Protein AF-A0A0K9FDZ2-F1 (afdb_monomer_lite)

Secondary structure (DSSP, 8-state):
--------------B---S-HHHHHHHHHHHHHHHHTTSS-THHHHHHHTT--BHHHHHHHHHHHHHHT-

Structure (mmCIF, N/CA/C/O backbone):
data_AF-A0A0K9FDZ2-F1
#
_entry.id   AF-A0A0K9FDZ2-F1
#
loop_
_atom_site.group_PDB
_atom_site.id
_atom_site.type_symbol
_atom_site.label_atom_id
_atom_site.label_alt_id
_atom_site.label_comp_id
_atom_site.label_asym_id
_atom_site.label_entity_id
_atom_site.label_seq_id
_atom_site.pdbx_PDB_ins_code
_atom_site.Cartn_x
_atom_site.Cartn_y
_atom_site.Cartn_z
_atom_site.occupancy
_atom_site.B_iso_or_equiv
_atom_site.auth_seq_id
_atom_site.auth_comp_id
_atom_site.auth_asym_id
_atom_site.auth_atom_id
_atom_site.pdbx_PDB_model_num
ATOM 1 N N . MET A 1 1 ? 7.597 32.630 -30.903 1.00 42.47 1 MET A N 1
ATOM 2 C CA . MET A 1 1 ? 6.549 31.603 -31.040 1.00 42.47 1 MET A CA 1
ATOM 3 C C . MET A 1 1 ? 6.479 30.953 -29.679 1.00 42.47 1 MET A C 1
ATOM 5 O O . MET A 1 1 ? 7.488 30.430 -29.236 1.00 42.47 1 MET A O 1
ATOM 9 N N . GLU A 1 2 ? 5.393 31.179 -28.946 1.00 53.19 2 GLU 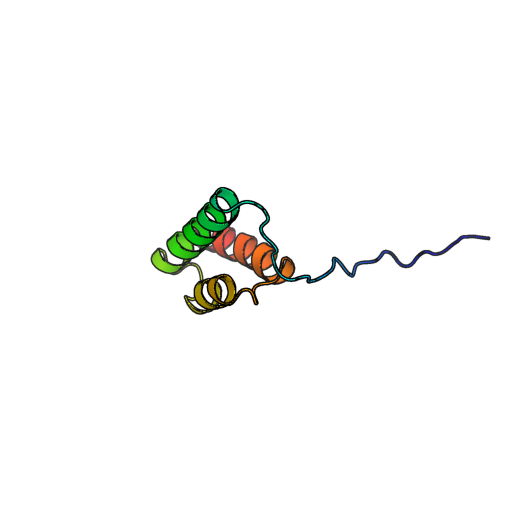A N 1
ATOM 10 C CA . GLU A 1 2 ? 5.179 30.547 -27.646 1.00 53.19 2 GLU A CA 1
ATOM 11 C C . GLU A 1 2 ? 4.902 29.066 -27.889 1.00 53.19 2 GLU A C 1
ATOM 13 O O . GLU A 1 2 ? 3.833 28.695 -28.376 1.00 53.19 2 GLU A O 1
ATOM 18 N N . ASP A 1 3 ? 5.886 28.224 -27.587 1.00 52.19 3 ASP A N 1
ATOM 19 C CA . ASP A 1 3 ? 5.706 26.784 -27.475 1.00 52.19 3 ASP A CA 1
ATOM 20 C C . ASP A 1 3 ? 4.805 26.506 -26.267 1.00 52.19 3 ASP A C 1
ATOM 22 O O . ASP A 1 3 ? 5.257 26.241 -25.152 1.00 52.19 3 ASP A O 1
ATOM 26 N N . ASN A 1 4 ? 3.495 26.607 -26.499 1.00 55.75 4 ASN A N 1
ATOM 27 C CA . ASN A 1 4 ? 2.438 26.114 -25.631 1.00 55.75 4 ASN A CA 1
ATOM 28 C C . ASN A 1 4 ? 2.555 24.584 -25.548 1.00 55.75 4 ASN A C 1
ATOM 30 O O . ASN A 1 4 ? 1.813 23.841 -26.191 1.00 55.75 4 ASN A O 1
ATOM 34 N N . LYS A 1 5 ? 3.547 24.108 -24.792 1.00 57.34 5 LYS A N 1
ATOM 35 C CA . LYS A 1 5 ? 3.626 22.729 -24.326 1.00 57.34 5 LYS A CA 1
ATOM 36 C C . LYS A 1 5 ? 2.378 22.525 -23.465 1.00 57.34 5 LYS A C 1
ATOM 38 O O . LYS A 1 5 ? 2.258 23.211 -22.448 1.00 57.34 5 LYS A O 1
ATOM 43 N N . PRO A 1 6 ? 1.458 21.614 -23.821 1.00 49.72 6 PRO A N 1
ATOM 44 C CA . PRO A 1 6 ? 0.421 21.220 -22.887 1.00 49.72 6 PRO A CA 1
ATOM 45 C C . PRO A 1 6 ? 1.143 20.781 -21.614 1.00 49.72 6 PRO A C 1
ATOM 47 O O . PRO A 1 6 ? 2.019 19.913 -21.672 1.00 49.72 6 PRO A O 1
ATOM 50 N N . LEU A 1 7 ? 0.848 21.437 -20.489 1.00 51.12 7 LEU A N 1
ATOM 51 C CA . LEU A 1 7 ? 1.180 20.919 -19.170 1.00 51.12 7 LEU A CA 1
ATOM 52 C C . LEU A 1 7 ? 0.672 19.480 -19.159 1.00 51.12 7 LEU A C 1
ATOM 54 O O . LEU A 1 7 ? -0.536 19.264 -19.148 1.00 51.12 7 LEU A O 1
ATOM 58 N N . GLN A 1 8 ? 1.586 18.515 -19.256 1.00 49.47 8 GLN A N 1
ATOM 59 C CA . GLN A 1 8 ? 1.276 17.099 -19.140 1.00 49.47 8 GLN A CA 1
ATOM 60 C C . GLN A 1 8 ? 0.797 16.876 -17.702 1.00 49.47 8 GLN A C 1
ATOM 62 O O . GLN A 1 8 ? 1.565 16.562 -16.799 1.00 49.47 8 GLN A O 1
ATOM 67 N N . THR A 1 9 ? -0.490 17.117 -17.471 1.00 50.22 9 THR A N 1
ATOM 68 C CA . THR A 1 9 ? -1.251 16.610 -16.327 1.00 50.22 9 THR A CA 1
ATOM 69 C C . THR A 1 9 ? -1.550 15.121 -16.481 1.00 50.22 9 THR A C 1
ATOM 71 O O . THR A 1 9 ? -2.176 14.530 -15.608 1.00 50.22 9 THR A O 1
ATOM 74 N N . GLU A 1 10 ? -1.031 14.488 -17.530 1.00 50.47 10 GLU A N 1
ATOM 75 C CA . GLU A 1 10 ? -0.756 13.060 -17.597 1.00 50.47 10 GLU A CA 1
ATOM 76 C C . GLU A 1 10 ? 0.450 12.764 -16.696 1.00 50.47 10 GLU A C 1
ATOM 78 O O . GLU A 1 10 ? 1.551 12.471 -17.156 1.00 50.47 10 GLU A O 1
ATOM 83 N N . LYS A 1 11 ? 0.274 12.892 -15.374 1.00 54.72 11 LYS A N 1
ATOM 84 C CA . LYS A 1 11 ? 1.124 12.134 -14.455 1.00 54.72 11 LYS A CA 1
ATOM 85 C C . LYS A 1 11 ? 0.818 10.689 -14.789 1.00 54.72 11 LYS A C 1
ATOM 87 O O . LYS A 1 11 ? -0.229 10.214 -14.373 1.00 54.72 11 LYS A O 1
ATOM 92 N N . ASP A 1 12 ? 1.669 10.097 -15.620 1.00 51.28 12 ASP A N 1
ATOM 93 C CA . ASP A 1 12 ? 1.690 8.692 -15.996 1.00 51.28 12 ASP A CA 1
ATOM 94 C C . ASP A 1 12 ? 1.071 7.883 -14.852 1.00 51.28 12 ASP A C 1
ATOM 96 O O . ASP A 1 12 ? 1.682 7.731 -13.788 1.00 51.28 12 ASP A O 1
ATOM 100 N N . ASP A 1 13 ? -0.184 7.450 -15.019 1.00 58.41 13 ASP A N 1
ATOM 101 C CA . ASP A 1 13 ? -0.890 6.577 -14.074 1.00 58.41 13 ASP A CA 1
ATOM 102 C C . ASP A 1 13 ? -0.292 5.162 -14.220 1.00 58.41 13 ASP A C 1
ATOM 104 O O . ASP A 1 13 ? -0.969 4.146 -14.370 1.00 58.41 13 ASP A O 1
ATOM 108 N N . ASP A 1 14 ? 1.039 5.119 -14.273 1.00 74.44 14 ASP A N 1
ATOM 109 C CA . ASP A 1 14 ? 1.854 3.953 -14.477 1.00 74.44 14 ASP A CA 1
ATOM 110 C C . ASP A 1 14 ? 1.721 3.107 -13.217 1.00 74.44 14 ASP A C 1
ATOM 112 O O . ASP A 1 14 ? 1.568 3.586 -12.078 1.00 74.44 14 ASP A O 1
ATOM 116 N N . LYS A 1 15 ? 1.746 1.800 -13.434 1.00 81.56 15 LYS A N 1
ATOM 117 C CA . LYS A 1 15 ? 1.679 0.835 -12.343 1.00 81.56 15 LYS A CA 1
ATOM 118 C C . LYS A 1 15 ? 2.809 1.131 -11.368 1.00 81.56 15 LYS A C 1
ATOM 120 O O . LYS A 1 15 ? 3.929 1.435 -11.784 1.00 81.56 15 LYS A O 1
ATOM 125 N N . MET A 1 16 ? 2.554 0.978 -10.070 1.00 84.06 16 MET A N 1
ATOM 126 C CA . MET A 1 16 ? 3.621 1.104 -9.083 1.00 84.06 16 MET A CA 1
ATOM 127 C C . MET A 1 16 ? 4.677 0.013 -9.307 1.00 84.06 16 MET A C 1
ATOM 129 O O . MET A 1 16 ? 4.488 -1.152 -8.953 1.00 84.06 16 MET A O 1
ATOM 133 N N . LYS A 1 17 ? 5.808 0.395 -9.905 1.00 82.62 17 LYS A N 1
ATOM 134 C CA . LYS A 1 17 ? 6.970 -0.474 -10.106 1.00 82.62 17 LYS A CA 1
ATOM 135 C C . LYS A 1 17 ? 7.933 -0.270 -8.944 1.00 82.62 17 LYS A C 1
ATOM 137 O O . LYS A 1 17 ? 8.421 0.832 -8.712 1.00 82.62 17 LYS A O 1
ATOM 142 N N . PHE A 1 18 ? 8.225 -1.346 -8.223 1.00 84.69 18 PHE A N 1
ATOM 143 C CA . PHE A 1 18 ? 9.207 -1.338 -7.144 1.00 84.69 18 PHE A CA 1
ATOM 144 C C . PHE A 1 18 ? 10.477 -2.035 -7.609 1.00 84.69 18 PHE A C 1
ATOM 146 O O . PHE A 1 18 ? 10.443 -3.206 -7.974 1.00 84.69 18 PHE A O 1
ATOM 153 N N . THR A 1 19 ? 11.600 -1.325 -7.561 1.00 85.25 19 THR A N 1
ATOM 154 C CA . THR A 1 19 ? 12.935 -1.891 -7.814 1.00 85.25 19 THR A CA 1
ATOM 155 C C . THR A 1 19 ? 13.588 -2.438 -6.543 1.00 85.25 19 THR A C 1
ATOM 157 O O . THR A 1 19 ? 14.580 -3.152 -6.624 1.00 85.25 19 THR A O 1
ATOM 160 N N . ASN A 1 20 ? 13.032 -2.118 -5.368 1.00 90.38 20 ASN A N 1
ATOM 161 C CA . ASN A 1 20 ? 13.525 -2.539 -4.061 1.00 90.38 20 ASN A CA 1
ATOM 162 C C . ASN A 1 20 ? 12.415 -3.258 -3.277 1.00 90.38 20 ASN A C 1
ATOM 164 O O . ASN A 1 20 ? 11.344 -2.692 -3.029 1.00 90.38 20 ASN A O 1
ATOM 168 N N . GLU A 1 21 ? 12.688 -4.497 -2.868 1.00 91.19 21 GLU A N 1
ATOM 169 C CA . GLU A 1 21 ? 11.744 -5.337 -2.125 1.00 91.19 21 GLU A CA 1
ATOM 170 C C . GLU A 1 21 ? 11.379 -4.755 -0.754 1.00 91.19 21 GLU A C 1
ATOM 172 O O . GLU A 1 21 ? 10.217 -4.826 -0.354 1.00 91.19 21 GLU A O 1
ATOM 177 N N . THR A 1 22 ? 12.317 -4.099 -0.067 1.00 94.06 22 THR A N 1
ATOM 178 C CA . THR A 1 22 ? 12.069 -3.422 1.215 1.00 94.06 22 THR A CA 1
ATOM 179 C C . THR A 1 22 ? 11.061 -2.290 1.048 1.00 94.06 22 THR A C 1
ATOM 181 O O . THR A 1 22 ? 10.121 -2.172 1.835 1.00 94.06 22 THR A O 1
ATOM 184 N N . THR A 1 23 ? 11.199 -1.484 -0.010 1.00 91.31 23 THR A N 1
ATOM 185 C CA . THR A 1 23 ? 10.251 -0.399 -0.308 1.00 91.31 23 THR A CA 1
ATOM 186 C C . THR A 1 23 ? 8.873 -0.956 -0.661 1.00 91.31 23 THR A C 1
ATOM 188 O O . THR A 1 23 ? 7.864 -0.463 -0.155 1.00 91.31 23 THR A O 1
ATOM 191 N N . LYS A 1 24 ? 8.813 -2.030 -1.464 1.00 91.56 24 LYS A N 1
ATOM 192 C CA . LYS A 1 24 ? 7.553 -2.721 -1.784 1.00 91.56 24 LYS A CA 1
ATOM 193 C C . LYS A 1 24 ? 6.866 -3.236 -0.517 1.00 91.56 24 LYS A C 1
ATOM 195 O O . LYS A 1 24 ? 5.671 -3.013 -0.327 1.00 91.56 24 LYS A O 1
ATOM 200 N N . ALA A 1 25 ? 7.619 -3.891 0.364 1.00 93.94 25 ALA A N 1
ATOM 201 C CA . ALA A 1 25 ? 7.112 -4.421 1.624 1.00 93.94 25 ALA A CA 1
ATOM 202 C C . ALA A 1 25 ? 6.613 -3.309 2.560 1.00 93.94 25 ALA A C 1
ATOM 204 O O . ALA A 1 25 ? 5.573 -3.474 3.196 1.00 93.94 25 ALA A O 1
ATOM 205 N N . ALA A 1 26 ? 7.300 -2.164 2.606 1.00 94.25 26 ALA A N 1
ATOM 206 C CA . ALA A 1 26 ? 6.874 -1.010 3.393 1.00 94.25 26 ALA A CA 1
ATOM 207 C C . ALA A 1 26 ? 5.524 -0.450 2.912 1.00 94.25 26 ALA A C 1
ATOM 209 O O . ALA A 1 26 ? 4.623 -0.250 3.729 1.00 94.25 26 ALA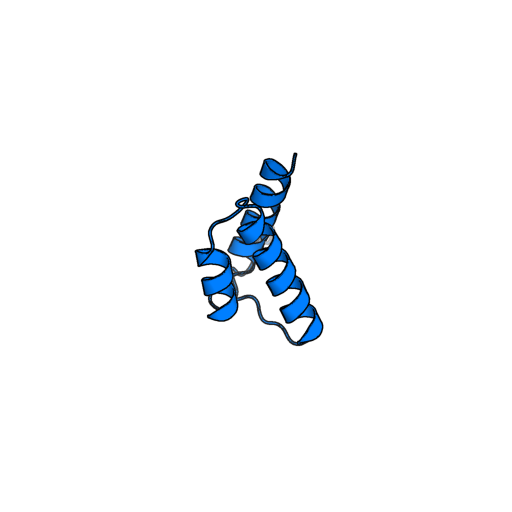 A O 1
ATOM 210 N N . VAL A 1 27 ? 5.344 -0.272 1.596 1.00 92.50 27 VAL A N 1
ATOM 211 C CA . VAL A 1 27 ? 4.065 0.190 1.025 1.00 92.50 27 VAL A CA 1
ATOM 212 C C . VAL A 1 27 ? 2.955 -0.833 1.264 1.00 92.50 27 VAL A C 1
ATOM 214 O O . VAL A 1 27 ? 1.866 -0.468 1.710 1.00 92.50 27 VAL A O 1
ATOM 217 N N . ARG A 1 28 ? 3.243 -2.125 1.070 1.00 94.75 28 ARG A N 1
ATOM 218 C CA . ARG A 1 28 ? 2.298 -3.207 1.374 1.00 94.75 28 ARG A CA 1
ATOM 219 C C . ARG A 1 28 ? 1.857 -3.187 2.834 1.00 94.75 28 ARG A C 1
ATOM 221 O O . ARG A 1 28 ? 0.672 -3.318 3.126 1.00 94.75 28 ARG A O 1
ATOM 228 N N . ASN A 1 29 ? 2.804 -3.022 3.756 1.00 95.94 29 ASN A N 1
ATOM 229 C CA . ASN A 1 29 ? 2.523 -2.974 5.185 1.00 95.94 29 ASN A CA 1
ATOM 230 C C . ASN A 1 29 ? 1.677 -1.747 5.549 1.00 95.94 29 ASN A C 1
ATOM 232 O O . ASN A 1 29 ? 0.737 -1.863 6.329 1.00 95.94 29 ASN A O 1
ATOM 236 N N . TYR A 1 30 ? 1.961 -0.590 4.949 1.00 94.81 30 TYR A N 1
ATOM 237 C CA . TYR A 1 30 ? 1.158 0.619 5.129 1.00 94.81 30 TYR A CA 1
ATOM 238 C C . TYR A 1 30 ? -0.297 0.427 4.667 1.00 94.81 30 TYR A C 1
ATOM 240 O O . TYR A 1 30 ? -1.233 0.737 5.411 1.00 94.81 30 TYR A O 1
ATOM 248 N N . LEU A 1 31 ? -0.500 -0.154 3.478 1.00 94.75 31 LEU A N 1
ATOM 249 C CA . LEU A 1 31 ? -1.835 -0.490 2.975 1.00 94.75 31 LEU A CA 1
ATOM 250 C C . LEU A 1 31 ? -2.533 -1.501 3.889 1.00 94.75 31 LEU A C 1
ATOM 252 O O . LEU A 1 31 ? -3.677 -1.282 4.278 1.00 94.75 31 LEU A O 1
ATOM 256 N N . LYS A 1 32 ? -1.830 -2.560 4.311 1.00 96.19 32 LYS A N 1
ATOM 257 C CA . LYS A 1 32 ? -2.360 -3.561 5.245 1.00 96.19 32 LYS A CA 1
ATOM 258 C C . LYS A 1 32 ? -2.821 -2.927 6.559 1.00 96.19 32 LYS A C 1
ATOM 260 O O . LYS A 1 32 ? -3.945 -3.172 6.974 1.00 96.19 32 LYS A O 1
ATOM 265 N N . GLN A 1 33 ? -1.998 -2.084 7.185 1.00 95.69 33 GLN A N 1
ATOM 266 C CA . GLN A 1 33 ? -2.375 -1.380 8.417 1.00 95.69 33 GLN A CA 1
ATOM 267 C C . GLN A 1 33 ? -3.614 -0.504 8.223 1.00 95.69 33 GLN A C 1
ATOM 269 O O . GLN A 1 33 ? -4.455 -0.409 9.114 1.00 95.69 33 GLN A O 1
ATOM 274 N N . SER A 1 34 ? -3.739 0.122 7.055 1.00 95.06 34 SER A N 1
ATOM 275 C CA . SER A 1 34 ? -4.886 0.965 6.721 1.00 95.06 34 SER A CA 1
ATOM 276 C C . SER A 1 34 ? -6.168 0.148 6.518 1.00 95.06 34 SER A C 1
ATOM 278 O O . SER A 1 34 ? -7.237 0.581 6.945 1.00 95.06 34 SER A O 1
ATOM 280 N N . VAL A 1 35 ? -6.063 -1.054 5.941 1.00 94.88 35 VAL A N 1
ATOM 281 C CA . VAL A 1 35 ? -7.165 -2.029 5.845 1.00 94.88 35 VAL A CA 1
ATOM 282 C C . VAL A 1 35 ? -7.552 -2.568 7.224 1.00 94.88 35 VAL A C 1
ATOM 284 O O . VAL A 1 35 ? -8.734 -2.592 7.555 1.00 94.88 35 VAL A O 1
ATOM 287 N N . ASP A 1 36 ? -6.577 -2.956 8.053 1.00 95.12 36 ASP A N 1
ATOM 288 C CA . ASP A 1 36 ? -6.803 -3.443 9.425 1.00 95.12 36 ASP A CA 1
ATOM 289 C C . ASP A 1 36 ? -7.550 -2.391 10.271 1.00 95.12 36 ASP A C 1
ATOM 291 O O . ASP A 1 36 ? -8.479 -2.711 11.013 1.00 95.12 36 ASP A O 1
ATOM 295 N N . LYS A 1 37 ? -7.210 -1.109 10.092 1.00 94.25 37 LYS A N 1
ATOM 296 C CA . LYS A 1 37 ? -7.904 0.033 10.712 1.00 94.25 37 LYS A CA 1
ATOM 297 C C . LYS A 1 37 ? -9.234 0.401 10.037 1.00 94.25 37 LYS A C 1
ATOM 299 O O . LYS A 1 37 ? -9.871 1.363 10.453 1.00 94.25 37 LYS A O 1
ATOM 304 N N . LYS A 1 38 ? -9.657 -0.335 9.003 1.00 93.31 38 LYS A N 1
ATOM 305 C CA . LYS A 1 38 ? -10.865 -0.085 8.193 1.00 93.31 38 LYS A CA 1
ATOM 306 C C . LYS A 1 38 ? -10.908 1.308 7.547 1.00 93.31 38 LYS A C 1
ATOM 308 O O . LYS A 1 38 ? -11.979 1.828 7.241 1.00 93.31 38 LYS A O 1
ATOM 313 N N . LEU A 1 39 ? -9.743 1.914 7.316 1.00 94.44 39 LEU A N 1
ATOM 314 C CA . LEU A 1 39 ? -9.620 3.218 6.660 1.00 94.44 39 LEU A CA 1
ATOM 315 C C . LEU A 1 39 ? -9.769 3.091 5.149 1.00 94.44 39 LEU A C 1
ATOM 317 O O . LEU A 1 39 ? -10.228 4.022 4.499 1.00 94.44 39 LEU A O 1
ATOM 321 N N . ILE A 1 40 ? -9.413 1.940 4.590 1.00 94.56 40 ILE A N 1
ATOM 322 C CA . ILE A 1 40 ? -9.578 1.614 3.175 1.00 94.56 40 ILE A CA 1
ATOM 323 C C . ILE A 1 40 ? -10.059 0.172 3.022 1.00 94.56 40 ILE A C 1
ATOM 325 O O . ILE A 1 40 ? -9.959 -0.625 3.955 1.00 94.56 40 ILE A O 1
ATOM 329 N N . ASP A 1 41 ? -10.574 -0.160 1.842 1.00 95.12 41 ASP A N 1
ATOM 330 C CA . ASP A 1 41 ? -11.036 -1.510 1.542 1.00 95.12 41 ASP A CA 1
ATOM 331 C C . ASP A 1 41 ? -9.871 -2.469 1.229 1.00 95.12 41 ASP A C 1
ATOM 333 O O . ASP A 1 41 ? -8.838 -2.066 0.681 1.00 95.12 41 ASP A O 1
ATOM 337 N N . LYS A 1 42 ? -10.045 -3.761 1.547 1.00 94.62 42 LYS A N 1
ATOM 338 C CA . LYS A 1 42 ? -9.023 -4.793 1.302 1.00 94.62 42 LYS A CA 1
ATOM 339 C C . LYS A 1 42 ? -8.682 -4.945 -0.185 1.00 94.62 42 LYS A C 1
ATOM 341 O O . LYS A 1 42 ? -7.529 -5.241 -0.496 1.00 94.62 42 LYS A O 1
ATOM 346 N N . SER A 1 43 ? -9.615 -4.645 -1.092 1.00 94.44 43 SER A N 1
ATOM 347 C CA . SER A 1 43 ? -9.383 -4.687 -2.543 1.00 94.44 43 SER A CA 1
ATOM 348 C C . SER A 1 43 ? -8.178 -3.859 -2.989 1.00 94.44 43 SER A C 1
ATOM 350 O O . SER A 1 43 ? -7.568 -4.159 -4.010 1.00 94.44 43 SER A O 1
ATOM 352 N N . HIS A 1 44 ? -7.791 -2.825 -2.240 1.00 93.25 44 HIS A N 1
ATOM 353 C CA . HIS A 1 44 ? -6.620 -2.010 -2.562 1.00 93.25 44 HIS A CA 1
ATOM 354 C C . HIS A 1 44 ? -5.302 -2.717 -2.238 1.00 93.25 44 HIS A C 1
ATOM 356 O O . HIS A 1 44 ? -4.326 -2.568 -2.974 1.00 93.25 44 HIS A O 1
ATOM 362 N N . LEU A 1 45 ? -5.282 -3.527 -1.176 1.00 94.12 45 LEU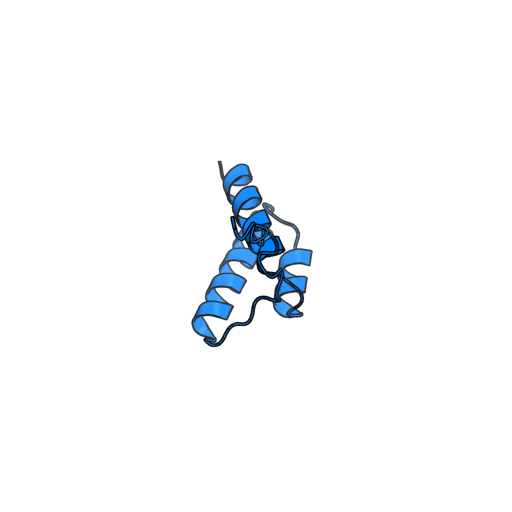 A N 1
ATOM 363 C CA . LEU A 1 45 ? -4.162 -4.417 -0.884 1.00 94.12 45 LEU A CA 1
ATOM 364 C C . LEU A 1 45 ? -4.075 -5.529 -1.936 1.00 94.12 45 LEU A C 1
ATOM 366 O O . LEU A 1 45 ? -2.986 -5.816 -2.423 1.00 94.12 45 LEU A O 1
ATOM 370 N N . ASP A 1 46 ? -5.216 -6.085 -2.352 1.00 94.69 46 ASP A N 1
ATOM 371 C CA . ASP A 1 46 ? -5.257 -7.106 -3.405 1.00 94.69 46 ASP A CA 1
ATOM 372 C C . ASP A 1 46 ? -4.784 -6.536 -4.760 1.00 94.69 46 ASP A C 1
ATOM 374 O O . ASP A 1 46 ? -3.991 -7.171 -5.454 1.00 94.69 46 ASP A O 1
ATOM 378 N N . LYS A 1 47 ? -5.171 -5.298 -5.112 1.00 92.94 47 LYS A N 1
ATOM 379 C CA . LYS A 1 47 ? -4.642 -4.570 -6.286 1.00 92.94 47 LYS A CA 1
ATOM 380 C C . LYS A 1 47 ? -3.129 -4.348 -6.208 1.00 92.94 47 LYS A C 1
ATOM 382 O O . LYS A 1 47 ? -2.448 -4.405 -7.234 1.00 92.94 47 LYS A O 1
ATOM 387 N N . PHE A 1 48 ? -2.600 -4.065 -5.017 1.00 93.06 48 PHE A N 1
ATOM 388 C CA . PHE A 1 48 ? -1.162 -3.905 -4.808 1.00 93.06 48 PHE A CA 1
ATOM 389 C C . PHE A 1 48 ? -0.418 -5.227 -5.026 1.00 93.06 48 PHE A C 1
ATOM 391 O O . PHE A 1 48 ? 0.569 -5.264 -5.760 1.00 93.06 48 PHE A O 1
ATOM 398 N N . ASP A 1 49 ? -0.919 -6.319 -4.441 1.00 91.81 49 ASP A N 1
ATOM 399 C CA . ASP A 1 49 ? -0.335 -7.655 -4.588 1.00 91.81 49 ASP A CA 1
ATOM 400 C C . ASP A 1 49 ? -0.437 -8.170 -6.037 1.00 91.81 49 ASP A C 1
ATOM 402 O O . ASP A 1 49 ? 0.505 -8.787 -6.537 1.00 91.81 49 ASP A O 1
ATOM 406 N N . ALA A 1 50 ? -1.514 -7.826 -6.752 1.00 92.88 50 ALA A N 1
ATOM 407 C CA . ALA A 1 50 ? -1.683 -8.100 -8.181 1.00 92.88 50 ALA A CA 1
ATOM 408 C C . ALA A 1 50 ? -0.824 -7.205 -9.100 1.00 92.88 50 ALA A C 1
ATOM 410 O O . ALA A 1 50 ? -0.769 -7.434 -10.309 1.00 92.88 50 ALA A O 1
ATOM 411 N N . GLY A 1 51 ? -0.168 -6.168 -8.562 1.00 89.44 51 GLY A N 1
ATOM 412 C CA . GLY A 1 51 ? 0.624 -5.215 -9.345 1.00 89.44 51 GLY A CA 1
ATOM 413 C C . GLY A 1 51 ? -0.211 -4.352 -10.297 1.00 89.44 51 GLY A C 1
ATOM 414 O O . GLY A 1 51 ? 0.298 -3.879 -11.313 1.00 89.44 51 GLY A O 1
ATOM 415 N N . THR A 1 52 ? -1.501 -4.174 -10.006 1.00 90.75 52 THR A N 1
ATOM 416 C CA . THR A 1 52 ? -2.418 -3.330 -10.787 1.00 90.75 52 THR A CA 1
ATOM 417 C C . THR A 1 52 ? -2.676 -1.979 -10.134 1.00 90.75 52 THR A C 1
ATOM 419 O O . THR A 1 52 ? -3.318 -1.142 -10.755 1.00 90.75 52 THR A O 1
ATOM 422 N N . LEU A 1 53 ? -2.213 -1.770 -8.896 1.00 91.25 53 LEU A N 1
ATOM 423 C CA . LEU A 1 53 ? -2.291 -0.473 -8.230 1.00 91.25 53 LEU A CA 1
ATOM 424 C C . LEU A 1 53 ? -1.389 0.536 -8.951 1.00 91.25 53 LEU A C 1
ATOM 426 O O . LEU A 1 53 ? -0.185 0.303 -9.116 1.00 91.25 53 LEU A O 1
ATOM 430 N N . THR A 1 54 ? -1.972 1.650 -9.371 1.00 91.19 54 THR A N 1
ATOM 431 C CA . THR A 1 54 ? -1.236 2.737 -10.014 1.00 91.19 54 THR A CA 1
ATOM 432 C C . THR A 1 54 ? -0.697 3.726 -8.988 1.00 91.19 54 THR A C 1
ATOM 434 O O . THR A 1 54 ? -1.096 3.738 -7.816 1.00 91.19 54 THR A O 1
ATOM 437 N N . GLY A 1 55 ? 0.232 4.578 -9.424 1.00 88.94 55 GLY A N 1
ATOM 438 C CA . GLY A 1 55 ? 0.658 5.721 -8.617 1.00 88.94 55 GLY A CA 1
ATOM 439 C C . GLY A 1 55 ? -0.519 6.626 -8.231 1.00 88.94 55 GLY A C 1
ATOM 440 O O . GLY A 1 55 ? -0.623 7.016 -7.069 1.00 88.94 55 GLY A O 1
ATOM 441 N N . GLY A 1 56 ? -1.433 6.893 -9.172 1.00 89.06 56 GLY A N 1
ATOM 442 C CA . GLY A 1 56 ? -2.629 7.711 -8.957 1.00 89.06 56 GLY A CA 1
ATOM 443 C C . GLY A 1 56 ? -3.566 7.135 -7.895 1.00 89.06 56 GLY A C 1
ATOM 444 O O . GLY A 1 56 ? -3.933 7.849 -6.956 1.00 89.06 56 GLY A O 1
ATOM 445 N N . ASP A 1 57 ? -3.870 5.831 -7.977 1.00 89.94 57 ASP A N 1
ATOM 446 C CA . ASP A 1 57 ? -4.625 5.113 -6.944 1.00 89.94 57 ASP A CA 1
ATOM 447 C C . ASP A 1 57 ? -3.970 5.330 -5.568 1.00 89.94 57 ASP A C 1
ATOM 449 O O . ASP A 1 57 ? -4.622 5.779 -4.627 1.00 89.94 57 ASP A O 1
ATOM 453 N N . PHE A 1 58 ?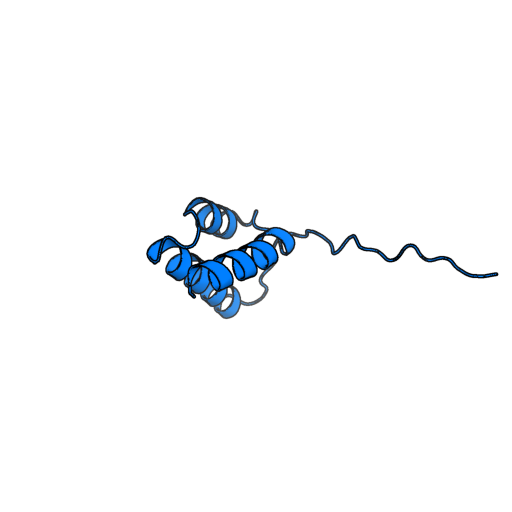 -2.663 5.068 -5.442 1.00 92.12 58 PHE A N 1
ATOM 454 C CA . PHE A 1 58 ? -1.961 5.171 -4.160 1.00 92.12 58 PHE A CA 1
ATOM 455 C C . PHE A 1 58 ? -1.950 6.591 -3.571 1.00 92.12 58 PHE A C 1
ATOM 457 O O . PHE A 1 58 ? -2.137 6.747 -2.360 1.00 92.12 58 PHE A O 1
ATOM 464 N N . GLU A 1 59 ? -1.757 7.629 -4.392 1.00 91.75 59 GLU A N 1
ATOM 465 C CA . GLU A 1 59 ? -1.866 9.022 -3.938 1.00 91.75 59 GLU A CA 1
ATOM 466 C C . GLU A 1 59 ? -3.269 9.321 -3.390 1.00 91.75 59 GLU A C 1
ATOM 468 O O . GLU A 1 59 ? -3.395 9.892 -2.304 1.00 91.75 59 GLU A O 1
ATOM 473 N N . GLY A 1 60 ? -4.319 8.864 -4.081 1.00 92.19 60 GLY A N 1
ATOM 474 C CA . GLY A 1 60 ? -5.701 8.981 -3.609 1.00 92.19 60 GLY A CA 1
ATOM 475 C C . GLY A 1 60 ? -5.932 8.262 -2.277 1.00 92.19 60 GLY A C 1
ATOM 476 O O . GLY A 1 60 ? -6.542 8.820 -1.360 1.00 92.19 60 GLY A O 1
ATOM 477 N N . LEU A 1 61 ? -5.379 7.056 -2.117 1.00 93.25 61 LEU A N 1
ATOM 478 C CA . LEU A 1 61 ? -5.479 6.294 -0.869 1.00 93.25 61 LEU A CA 1
ATOM 479 C C . LEU A 1 61 ? -4.830 7.012 0.307 1.00 93.25 61 LEU A C 1
ATOM 481 O O . LEU A 1 61 ? -5.425 7.050 1.383 1.00 93.25 61 LEU A O 1
ATOM 485 N N . LYS A 1 62 ? -3.653 7.619 0.121 1.00 92.75 62 LYS A N 1
ATOM 486 C CA . LYS A 1 62 ? -2.988 8.386 1.188 1.00 92.75 62 LYS A CA 1
ATOM 487 C C . LYS A 1 62 ? -3.869 9.522 1.711 1.00 92.75 62 LYS A C 1
ATOM 489 O O . LYS A 1 62 ? -3.925 9.728 2.922 1.00 92.75 62 LYS A O 1
ATOM 494 N N . ILE A 1 63 ? -4.593 10.212 0.827 1.00 94.00 63 ILE A N 1
ATOM 495 C CA . ILE A 1 63 ? -5.523 11.286 1.209 1.00 94.00 63 ILE A CA 1
ATOM 496 C C . ILE A 1 63 ? -6.677 10.720 2.046 1.00 94.00 63 ILE A C 1
ATOM 498 O O . ILE A 1 63 ? -6.964 11.236 3.126 1.00 94.00 63 ILE A O 1
ATOM 502 N N . ILE A 1 64 ? -7.301 9.629 1.592 1.00 92.75 64 ILE A N 1
ATOM 503 C CA . ILE A 1 64 ? -8.425 8.985 2.294 1.00 92.75 64 ILE A CA 1
ATOM 504 C C . ILE A 1 64 ? -7.993 8.475 3.677 1.00 92.75 64 ILE A C 1
ATOM 506 O O . ILE A 1 64 ? -8.695 8.684 4.667 1.00 92.75 64 ILE A O 1
ATOM 510 N N . ILE A 1 65 ? -6.826 7.828 3.762 1.00 93.25 65 ILE A N 1
ATOM 511 C CA . ILE A 1 65 ? -6.260 7.314 5.017 1.00 93.25 65 ILE A CA 1
ATOM 512 C C . ILE A 1 65 ? -6.005 8.462 5.993 1.00 93.25 65 ILE A C 1
ATOM 514 O O . ILE A 1 65 ? -6.369 8.347 7.164 1.00 93.25 65 ILE A O 1
ATOM 518 N N . ALA A 1 66 ? -5.413 9.564 5.524 1.00 93.06 66 ALA A N 1
ATOM 519 C CA . ALA A 1 66 ? -5.151 10.739 6.350 1.00 93.06 66 ALA A CA 1
ATOM 520 C C . ALA A 1 66 ? -6.449 11.371 6.875 1.00 93.06 66 ALA A C 1
ATOM 522 O O . ALA A 1 66 ? -6.528 11.695 8.0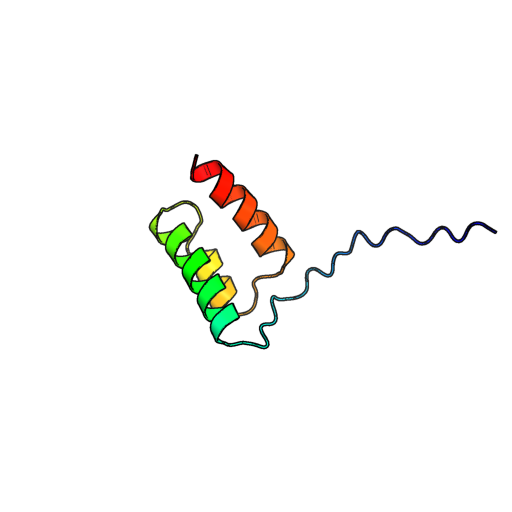55 1.00 93.06 66 ALA A O 1
ATOM 523 N N . GLN A 1 67 ? -7.483 11.479 6.034 1.00 92.25 67 GLN A N 1
ATOM 524 C CA . GLN A 1 67 ? -8.788 12.020 6.428 1.00 92.25 67 GLN A CA 1
ATOM 525 C C . GLN A 1 67 ? -9.521 11.151 7.455 1.00 92.25 67 GLN A C 1
ATOM 527 O O . GLN A 1 67 ? -10.175 11.686 8.338 1.00 92.25 67 GLN A O 1
ATOM 532 N N . ARG A 1 68 ? -9.434 9.821 7.340 1.00 90.88 68 ARG A N 1
ATOM 533 C CA . ARG A 1 68 ? -10.127 8.883 8.243 1.00 90.88 68 ARG A CA 1
ATOM 534 C C . ARG A 1 68 ? -9.355 8.568 9.528 1.00 90.88 68 ARG A C 1
ATOM 536 O O . ARG A 1 68 ? -9.924 7.973 10.435 1.00 90.88 68 ARG A O 1
ATOM 543 N N . SER A 1 69 ? -8.065 8.898 9.587 1.00 84.06 69 SER A N 1
ATOM 544 C CA . SER A 1 69 ? -7.225 8.694 10.781 1.00 84.06 69 SER A CA 1
ATOM 545 C C . SER A 1 69 ? -7.305 9.845 11.787 1.00 84.06 69 SER A C 1
ATOM 547 O O . SER A 1 69 ? -6.631 9.775 12.815 1.00 84.06 69 SER A O 1
ATOM 549 N N . ASN A 1 70 ? -8.061 10.896 11.467 1.00 68.62 70 ASN A N 1
ATOM 550 C CA . ASN A 1 70 ? -8.195 12.131 12.233 1.00 68.62 70 ASN A CA 1
ATOM 551 C C . ASN A 1 70 ? -9.594 12.221 12.846 1.00 68.62 70 ASN A C 1
ATOM 553 O O . ASN A 1 70 ? -9.693 12.696 13.995 1.00 68.62 70 ASN A O 1
#

Radius of gyration: 15.18 Å; chains: 1; bounding box: 25×40×43 Å

Organism: NCBI:txid582475

Foldseek 3Di:
DPPPDPPCPPPPQDFDDDPDPVVLVVLLVVVVVCVVVVLDPCVQSVCSVVSNRGPVNSVVSVVSSVVVVD

pLDDT: mean 84.0, std 16.03, range [42.4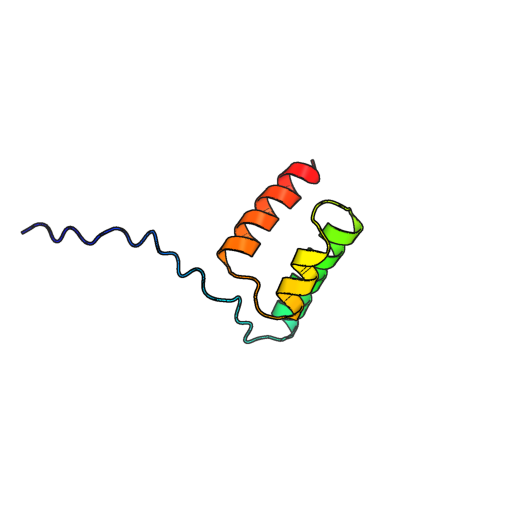7, 96.19]

Sequence (70 aa):
MEDNKPLQTEKDDDKMKFTNETTKAAVRNYLKQSVDKKLIDKSHLDKFDAGTLTGGDFEGLKIIIAQRSN